Protein AF-A0A651I0W0-F1 (afdb_monomer_lite)

Foldseek 3Di:
DDAFEWEWEAEPVNLVVCVVDQKDKDWDQDDPVSPDTAIEIEGEDQDDDWDWDDDPRYIYTYDHNVVSVVVVPDQDFWDWDWDDPPPPHIYIYIYGYPDGPPDPPDDDDDDFIWTWTFGDDDDDDDDRPTDTDGDDPPPPDD

Radius of gyration: 16.43 Å; chains: 1; bounding box: 44×44×44 Å

Structure (mmCIF, N/CA/C/O backbone):
data_AF-A0A651I0W0-F1
#
_entry.id   AF-A0A651I0W0-F1
#
loop_
_atom_site.group_PDB
_atom_site.id
_atom_site.type_symbol
_atom_site.label_atom_id
_atom_site.label_alt_id
_atom_site.label_comp_id
_atom_site.label_asym_id
_atom_site.label_entity_id
_atom_site.label_seq_id
_atom_site.pdbx_PDB_ins_code
_atom_site.Cartn_x
_atom_site.Cartn_y
_atom_site.Cartn_z
_atom_site.occupancy
_atom_site.B_iso_or_equiv
_atom_site.auth_seq_id
_atom_site.auth_comp_id
_atom_site.auth_asym_id
_atom_site.auth_atom_id
_atom_site.pdbx_PDB_model_num
ATOM 1 N N . MET A 1 1 ? 24.440 1.265 -2.832 1.00 46.25 1 MET A N 1
ATOM 2 C CA . MET A 1 1 ? 23.528 0.975 -3.956 1.00 46.25 1 MET A CA 1
ATOM 3 C C . MET A 1 1 ? 22.277 1.790 -3.705 1.00 46.25 1 MET A C 1
ATOM 5 O O . MET A 1 1 ? 21.878 1.866 -2.552 1.00 46.25 1 MET A O 1
ATOM 9 N N . GLU A 1 2 ? 21.746 2.475 -4.712 1.00 50.91 2 GLU A N 1
ATOM 10 C CA . GLU A 1 2 ? 20.439 3.131 -4.586 1.00 50.91 2 GLU A CA 1
ATOM 11 C C . GLU A 1 2 ? 19.350 2.077 -4.803 1.00 50.91 2 GLU A C 1
ATOM 13 O O . GLU A 1 2 ? 19.509 1.202 -5.651 1.00 50.91 2 GLU A O 1
ATOM 18 N N . GLU A 1 3 ? 18.302 2.126 -3.987 1.00 66.44 3 GLU A N 1
ATOM 19 C CA . GLU A 1 3 ? 17.224 1.137 -3.927 1.00 66.44 3 GLU A CA 1
ATOM 20 C C . GLU A 1 3 ? 15.974 1.713 -4.605 1.00 66.44 3 GLU A C 1
ATOM 22 O O . GLU A 1 3 ? 15.561 2.829 -4.266 1.00 66.44 3 GLU A O 1
ATOM 27 N N . ASN A 1 4 ? 15.370 0.980 -5.553 1.00 80.38 4 ASN A N 1
ATOM 28 C CA . ASN A 1 4 ? 14.051 1.353 -6.062 1.00 80.38 4 ASN A CA 1
ATOM 29 C C . ASN A 1 4 ? 13.067 1.145 -4.912 1.00 80.38 4 ASN A C 1
ATOM 31 O O . ASN A 1 4 ? 12.879 0.029 -4.429 1.00 80.38 4 ASN A O 1
ATOM 35 N N . LEU A 1 5 ? 12.457 2.232 -4.463 1.00 85.38 5 LEU A N 1
ATOM 36 C CA . LEU A 1 5 ? 11.632 2.256 -3.269 1.00 85.38 5 LEU A CA 1
ATOM 37 C C . LEU A 1 5 ? 10.244 2.786 -3.622 1.00 85.38 5 LEU A C 1
ATOM 39 O O . LEU A 1 5 ? 10.100 3.674 -4.454 1.00 85.38 5 LEU A O 1
ATOM 43 N N . LEU A 1 6 ? 9.222 2.241 -2.981 1.00 85.56 6 LEU A N 1
ATOM 44 C CA . LEU A 1 6 ? 7.863 2.750 -2.972 1.00 85.56 6 LEU A CA 1
ATOM 45 C C . LEU A 1 6 ? 7.417 2.804 -1.518 1.00 85.56 6 LEU A C 1
ATOM 47 O O . LEU A 1 6 ? 7.253 1.768 -0.886 1.00 85.56 6 LEU A O 1
ATOM 51 N N . ILE A 1 7 ? 7.216 4.009 -0.992 1.00 88.31 7 ILE A N 1
ATOM 52 C CA . ILE A 1 7 ? 6.625 4.198 0.332 1.00 88.31 7 ILE A CA 1
ATOM 53 C C . ILE A 1 7 ? 5.181 4.647 0.142 1.00 88.31 7 ILE A C 1
ATOM 55 O O . ILE A 1 7 ? 4.900 5.573 -0.619 1.00 88.31 7 ILE A O 1
ATOM 59 N N . LEU A 1 8 ? 4.260 3.993 0.836 1.00 86.75 8 LEU A N 1
ATOM 60 C CA . LEU A 1 8 ? 2.880 4.416 0.964 1.00 86.75 8 LEU A CA 1
ATOM 61 C C . LEU A 1 8 ? 2.591 4.680 2.434 1.00 86.75 8 LEU A C 1
ATOM 63 O O . LEU A 1 8 ? 2.858 3.850 3.288 1.00 86.75 8 LEU A O 1
ATOM 67 N N . ARG A 1 9 ? 2.013 5.835 2.730 1.00 88.75 9 ARG A N 1
ATOM 68 C CA . ARG A 1 9 ? 1.596 6.203 4.080 1.00 88.75 9 ARG A CA 1
ATOM 69 C C . ARG A 1 9 ? 0.086 6.235 4.134 1.00 88.75 9 ARG A C 1
ATOM 71 O O . ARG A 1 9 ? -0.539 6.926 3.328 1.00 88.75 9 ARG A O 1
ATOM 78 N N . ILE A 1 10 ? -0.482 5.469 5.054 1.00 84.94 10 ILE A N 1
ATOM 79 C CA . ILE A 1 10 ? -1.926 5.331 5.203 1.00 84.94 10 ILE A CA 1
ATOM 80 C C . ILE A 1 10 ? -2.384 6.199 6.366 1.00 84.94 10 ILE A C 1
ATOM 82 O O . ILE A 1 10 ? -1.890 6.083 7.488 1.00 84.94 10 ILE A O 1
ATOM 86 N N . SER A 1 11 ? -3.335 7.080 6.072 1.00 85.88 11 SER A N 1
ATOM 87 C CA . SER A 1 11 ? -3.986 7.929 7.063 1.00 85.88 11 SER A CA 1
ATOM 88 C C . SER A 1 11 ? -5.002 7.132 7.882 1.00 85.88 11 SER A C 1
ATOM 90 O O . SER A 1 11 ? -5.534 6.132 7.404 1.00 85.88 11 SER A O 1
ATOM 92 N N . GLN A 1 12 ? -5.328 7.588 9.094 1.00 84.31 12 GLN A N 1
ATOM 93 C CA . GLN A 1 12 ? -6.370 6.937 9.894 1.00 84.31 12 GLN A CA 1
ATOM 94 C C . GLN A 1 12 ? -7.728 6.876 9.159 1.00 84.31 12 GLN A C 1
ATOM 96 O O . GLN A 1 12 ? -8.317 5.798 9.126 1.00 84.31 12 GLN A O 1
ATOM 101 N N . PRO A 1 13 ? -8.218 7.951 8.503 1.00 85.94 13 PRO A N 1
ATOM 102 C CA . PRO A 1 13 ? -9.465 7.878 7.741 1.00 85.94 13 PRO A CA 1
ATOM 103 C C . PRO A 1 13 ? -9.435 6.854 6.603 1.00 85.94 13 PRO A C 1
ATOM 105 O O . PRO A 1 13 ? -10.429 6.165 6.385 1.00 85.94 13 PRO A O 1
ATOM 108 N N . ASP A 1 14 ? -8.309 6.734 5.893 1.00 86.19 14 ASP A N 1
ATOM 109 C CA . ASP A 1 14 ? -8.163 5.740 4.824 1.00 86.19 14 ASP A CA 1
ATOM 110 C C . ASP A 1 14 ? -8.126 4.327 5.404 1.00 86.19 14 ASP A C 1
ATOM 112 O O . ASP A 1 14 ? -8.784 3.431 4.882 1.00 86.19 14 ASP A O 1
ATOM 116 N N . ALA A 1 15 ? -7.419 4.136 6.520 1.00 87.12 15 ALA A N 1
ATOM 117 C CA . ALA A 1 15 ? -7.395 2.870 7.237 1.00 87.12 15 ALA A CA 1
ATOM 118 C C . ALA A 1 15 ? -8.795 2.436 7.688 1.00 87.12 15 ALA A C 1
ATOM 120 O O . ALA A 1 15 ? -9.170 1.278 7.503 1.00 87.12 15 ALA A O 1
ATOM 121 N N . GLU A 1 16 ? -9.581 3.364 8.236 1.00 87.00 16 GLU A N 1
ATOM 122 C CA . GLU A 1 16 ? -10.980 3.151 8.609 1.00 87.00 16 GLU A CA 1
ATOM 123 C C . GLU A 1 16 ? -11.865 2.884 7.388 1.00 87.00 16 GLU A C 1
ATOM 125 O O . GLU A 1 16 ? -12.739 2.018 7.434 1.00 87.00 16 GLU A O 1
ATOM 130 N N . GLU A 1 17 ? -11.659 3.588 6.276 1.00 85.88 17 GLU A N 1
ATOM 131 C CA . GLU A 1 17 ? -12.374 3.319 5.028 1.00 85.88 17 GLU A CA 1
ATOM 132 C C . GLU A 1 17 ? -12.094 1.905 4.513 1.00 85.88 17 GLU A C 1
ATOM 134 O O . GLU A 1 17 ? -13.034 1.201 4.143 1.00 85.88 17 GLU A O 1
ATOM 139 N N . LEU A 1 18 ? -10.847 1.456 4.603 1.00 87.56 18 LEU A N 1
ATOM 140 C CA . LEU A 1 18 ? -10.397 0.111 4.244 1.00 87.56 18 LEU A CA 1
ATOM 141 C C . LEU A 1 18 ? -10.920 -0.999 5.173 1.00 87.56 18 LEU A C 1
ATOM 143 O O . LEU A 1 18 ? -10.847 -2.177 4.835 1.00 87.56 18 LEU A O 1
ATOM 147 N N . THR A 1 19 ? -11.482 -0.655 6.338 1.00 85.94 19 THR A N 1
ATOM 148 C CA . THR A 1 19 ? -12.256 -1.627 7.138 1.00 85.94 19 THR A CA 1
ATOM 149 C C . THR A 1 19 ? -13.657 -1.866 6.576 1.00 85.94 19 THR A C 1
ATOM 151 O O . THR A 1 19 ? -14.261 -2.904 6.840 1.00 85.94 19 THR A O 1
ATOM 154 N N . ARG A 1 20 ? -14.183 -0.905 5.806 1.00 87.56 20 ARG A N 1
ATOM 155 C CA . ARG A 1 20 ? -15.541 -0.926 5.238 1.00 87.56 20 ARG A CA 1
ATOM 156 C C . ARG A 1 20 ? -15.545 -1.286 3.753 1.00 87.56 20 ARG A C 1
ATOM 158 O O . ARG A 1 20 ? -16.523 -1.842 3.261 1.00 87.56 20 ARG A O 1
ATOM 165 N N . LYS A 1 21 ? -14.477 -0.935 3.040 1.00 90.19 21 LYS A N 1
ATOM 166 C CA . LYS A 1 21 ? -14.261 -1.171 1.610 1.00 90.19 21 LYS A CA 1
ATOM 167 C C . LYS A 1 21 ? -12.975 -1.957 1.415 1.00 90.19 21 LYS A C 1
ATOM 169 O O . LYS A 1 21 ? -12.062 -1.860 2.219 1.00 90.19 21 LYS A O 1
ATOM 174 N N . THR A 1 22 ? -12.867 -2.679 0.308 1.00 91.12 22 THR A N 1
ATOM 175 C CA . THR A 1 22 ? -11.637 -3.406 -0.031 1.00 91.12 22 THR A CA 1
ATOM 176 C C . THR A 1 22 ? -10.575 -2.518 -0.673 1.00 91.12 22 THR A C 1
ATOM 178 O O . THR A 1 22 ? -9.457 -2.974 -0.852 1.00 91.12 22 THR A O 1
ATOM 181 N N . PHE A 1 23 ? -10.878 -1.265 -1.023 1.00 91.62 23 PHE A N 1
ATOM 182 C CA . PHE A 1 23 ? -9.912 -0.368 -1.651 1.00 91.62 23 PHE A CA 1
ATOM 183 C C . PHE A 1 23 ? -10.179 1.104 -1.334 1.00 91.62 23 PHE A C 1
ATOM 185 O O . PHE A 1 23 ? -11.304 1.492 -1.001 1.00 91.62 23 PHE A O 1
ATOM 192 N N . VAL A 1 24 ? -9.141 1.922 -1.507 1.00 90.12 24 VAL A N 1
ATOM 193 C CA . VAL A 1 24 ? -9.216 3.386 -1.565 1.00 90.12 24 VAL A CA 1
ATOM 194 C C . VAL A 1 24 ? -8.561 3.882 -2.851 1.00 90.12 24 VAL A C 1
ATOM 196 O O . VAL A 1 24 ? -7.480 3.429 -3.228 1.00 90.12 24 VAL A O 1
ATOM 199 N N . GLU A 1 25 ? -9.216 4.825 -3.526 1.00 89.44 25 GLU A N 1
ATOM 200 C CA . GLU A 1 25 ? -8.684 5.501 -4.712 1.00 89.44 25 GLU A CA 1
ATOM 201 C C . GLU A 1 25 ? -8.285 6.932 -4.344 1.00 89.44 25 GLU A C 1
ATOM 203 O O . GLU A 1 25 ? -9.036 7.661 -3.687 1.00 89.44 25 GLU A O 1
ATOM 208 N N . LYS A 1 26 ? -7.101 7.353 -4.786 1.00 84.12 26 LYS A N 1
ATOM 209 C CA . LYS A 1 26 ? -6.608 8.721 -4.643 1.00 84.12 26 LYS A CA 1
ATOM 210 C C . LYS A 1 26 ? -6.218 9.262 -6.007 1.00 84.12 26 LYS A C 1
ATOM 212 O O . LYS A 1 26 ? -5.447 8.650 -6.736 1.00 84.12 26 LYS A O 1
ATOM 217 N N . SER A 1 27 ? -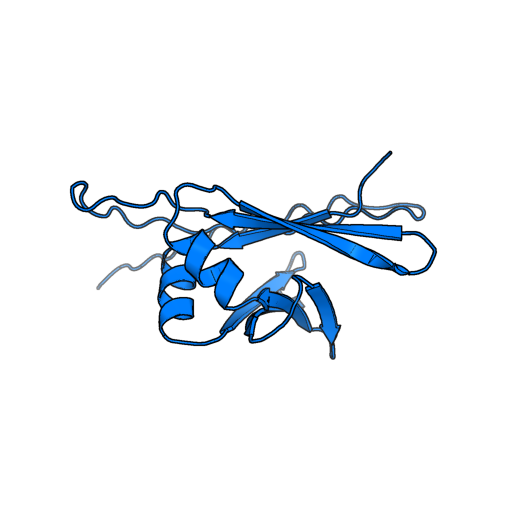6.723 10.449 -6.322 1.00 82.25 27 SER A N 1
ATOM 218 C CA . SER A 1 27 ? -6.208 11.253 -7.427 1.00 82.25 27 SER A CA 1
ATOM 219 C C . SER A 1 27 ? -5.143 12.196 -6.883 1.00 82.25 27 SER A C 1
ATOM 221 O O . SER A 1 27 ? -5.412 13.050 -6.037 1.00 82.25 27 SER A O 1
ATOM 223 N N . ILE A 1 28 ? -3.925 11.999 -7.352 1.00 75.19 28 ILE A N 1
ATOM 224 C CA . ILE A 1 28 ? -2.735 12.754 -7.012 1.00 75.19 28 ILE A CA 1
ATOM 225 C C . ILE A 1 28 ? -2.529 13.797 -8.102 1.00 75.19 28 ILE A C 1
ATOM 227 O O . ILE A 1 28 ? -2.345 13.457 -9.264 1.00 75.19 28 ILE A O 1
ATOM 231 N N . LYS A 1 29 ? -2.563 15.074 -7.730 1.00 77.38 29 LYS A N 1
ATOM 232 C CA . LYS A 1 29 ? -2.268 16.166 -8.658 1.00 77.38 29 LYS A CA 1
ATOM 233 C C . LYS A 1 29 ? -0.759 16.300 -8.823 1.00 77.38 29 LYS A C 1
ATOM 235 O O . LYS A 1 29 ? -0.046 16.408 -7.822 1.00 77.38 29 LYS A O 1
ATOM 240 N N . ILE A 1 30 ? -0.296 16.301 -10.065 1.00 70.88 30 ILE A N 1
ATOM 241 C CA . ILE A 1 30 ? 1.102 16.505 -10.447 1.00 70.88 30 ILE A CA 1
ATOM 242 C C . ILE A 1 30 ? 1.197 17.693 -11.423 1.00 70.88 30 ILE A C 1
ATOM 244 O O . ILE A 1 30 ? 0.186 18.157 -11.948 1.00 70.88 30 ILE A O 1
ATOM 248 N N . GLY A 1 31 ? 2.402 18.238 -11.601 1.00 68.75 31 GLY A N 1
ATOM 249 C CA . GLY A 1 31 ? 2.639 19.421 -12.437 1.00 68.75 31 GLY A CA 1
ATOM 250 C C . GLY A 1 31 ? 2.549 20.755 -11.683 1.00 68.75 31 GLY A C 1
ATOM 251 O O . GLY A 1 31 ? 1.907 20.871 -10.637 1.00 68.75 31 GLY A O 1
ATOM 252 N N . ALA A 1 32 ? 3.238 21.775 -12.205 1.00 71.81 32 ALA A N 1
ATOM 253 C CA . ALA A 1 32 ? 3.321 23.107 -11.589 1.00 71.81 32 ALA A CA 1
ATOM 254 C C . ALA A 1 32 ? 1.967 23.840 -11.548 1.00 71.81 32 ALA A C 1
ATOM 256 O O . ALA A 1 32 ? 1.736 24.685 -10.687 1.00 71.81 32 ALA A O 1
ATOM 257 N N . ASP A 1 33 ? 1.073 23.493 -12.465 1.00 78.56 33 ASP A N 1
ATOM 258 C CA . ASP A 1 33 ? -0.278 24.026 -12.627 1.00 78.56 33 ASP A CA 1
ATOM 259 C C . ASP A 1 33 ? -1.365 23.089 -12.067 1.00 78.56 33 ASP A C 1
ATOM 261 O O . ASP A 1 33 ? -2.550 23.414 -12.138 1.00 78.56 33 ASP A O 1
ATOM 265 N N . GLN A 1 34 ? -0.978 21.944 -11.486 1.00 67.56 34 GLN A N 1
ATOM 266 C CA . GLN A 1 34 ? -1.887 20.894 -11.010 1.00 67.56 34 GLN A CA 1
ATOM 267 C C . GLN A 1 34 ? -2.865 20.372 -12.083 1.00 67.56 34 GLN A C 1
ATOM 269 O O . GLN A 1 34 ? -3.952 19.896 -11.734 1.00 67.56 34 GLN A O 1
ATOM 274 N N . SER A 1 35 ? -2.523 20.497 -13.370 1.00 67.88 35 SER A N 1
ATOM 275 C CA . SER A 1 35 ? -3.395 20.070 -14.471 1.00 67.88 35 SER A CA 1
ATOM 276 C C . SER A 1 35 ? -3.330 18.565 -14.733 1.00 67.88 35 SER A C 1
ATOM 278 O O . SER A 1 35 ? -4.261 17.993 -15.304 1.00 67.88 35 SER A O 1
ATOM 280 N N . GLU A 1 36 ? -2.268 17.907 -14.270 1.00 65.50 36 GLU A N 1
ATOM 281 C CA . GLU A 1 36 ? -2.066 16.476 -14.431 1.00 65.50 36 GLU A CA 1
ATOM 282 C C . GLU A 1 36 ? -2.540 15.710 -13.192 1.00 65.50 36 GLU A C 1
ATOM 284 O O . GLU A 1 36 ? -2.324 16.109 -12.044 1.00 65.50 36 GLU A O 1
ATOM 289 N N . PHE A 1 37 ? -3.180 14.566 -13.429 1.00 75.62 37 PHE A N 1
ATOM 290 C CA . PHE A 1 37 ? -3.679 13.687 -12.380 1.00 75.62 37 PHE A CA 1
ATOM 291 C C . PHE A 1 37 ? -3.080 12.298 -12.548 1.00 75.62 37 PHE A C 1
ATOM 293 O O . PHE A 1 37 ? -3.205 11.669 -13.595 1.00 75.62 37 PHE A O 1
ATOM 300 N N . PHE A 1 38 ? -2.481 11.803 -11.478 1.00 80.19 38 PHE A N 1
ATOM 301 C CA . PHE A 1 38 ? -2.041 10.431 -11.323 1.00 80.19 38 PHE A CA 1
ATOM 302 C C . PHE A 1 38 ? -2.999 9.710 -10.383 1.00 80.19 38 PHE A C 1
ATOM 304 O O . PHE A 1 38 ? -3.317 10.218 -9.310 1.00 80.19 38 PHE A O 1
ATOM 311 N N . LYS A 1 39 ? -3.474 8.526 -10.754 1.00 87.69 39 LYS A N 1
ATOM 312 C CA . LYS A 1 39 ? -4.362 7.750 -9.887 1.00 87.69 39 LYS A CA 1
ATOM 313 C C . LYS A 1 39 ? -3.578 6.685 -9.135 1.00 87.69 39 LYS A C 1
ATOM 315 O O . LYS A 1 39 ? -2.792 5.955 -9.728 1.00 87.69 39 LYS A O 1
ATOM 320 N N . LEU A 1 40 ? -3.841 6.583 -7.839 1.00 89.62 40 LEU A N 1
ATOM 321 C CA . LEU A 1 40 ? -3.368 5.520 -6.965 1.00 89.62 40 LEU A CA 1
ATOM 322 C C . LEU A 1 40 ? -4.577 4.740 -6.451 1.00 89.62 40 LEU A C 1
ATOM 324 O O . LEU A 1 40 ? -5.503 5.335 -5.899 1.00 89.62 40 LEU A O 1
ATOM 328 N N . VAL A 1 41 ? -4.532 3.421 -6.573 1.00 92.75 41 VAL A N 1
ATOM 329 C CA . VAL A 1 41 ? -5.469 2.497 -5.939 1.00 92.75 41 VAL A CA 1
ATOM 330 C C . VAL A 1 41 ? -4.695 1.673 -4.923 1.00 92.75 41 VAL A C 1
ATOM 332 O O . VAL A 1 41 ? -3.765 0.949 -5.276 1.00 92.75 41 VAL A O 1
ATOM 335 N N . PHE A 1 42 ? -5.077 1.790 -3.655 1.00 92.94 42 PHE A N 1
ATOM 336 C CA . PHE A 1 42 ? -4.612 0.893 -2.605 1.00 92.94 42 PHE A CA 1
ATOM 337 C C . PHE A 1 42 ? -5.711 -0.117 -2.304 1.00 92.94 42 PHE A C 1
ATOM 339 O O . PHE A 1 42 ? -6.808 0.269 -1.898 1.00 92.94 42 PHE A O 1
ATOM 346 N N . GLU A 1 43 ? -5.423 -1.394 -2.522 1.00 95.44 43 GLU A N 1
ATOM 347 C CA . GLU A 1 43 ? -6.410 -2.467 -2.483 1.00 95.44 43 GLU A CA 1
ATOM 348 C C . GLU A 1 43 ? -5.982 -3.599 -1.547 1.00 95.44 43 GLU A C 1
ATOM 350 O O . GLU A 1 43 ? -4.842 -4.066 -1.544 1.00 95.44 43 GLU A O 1
ATOM 355 N N . ILE A 1 44 ? -6.942 -4.068 -0.763 1.00 95.69 44 ILE A N 1
ATOM 356 C CA . ILE A 1 44 ? -6.848 -5.228 0.106 1.00 95.69 44 ILE A CA 1
ATOM 357 C C . ILE A 1 44 ? -7.558 -6.378 -0.594 1.00 95.69 44 ILE A C 1
ATOM 359 O O . ILE A 1 44 ? -8.772 -6.340 -0.804 1.00 95.69 44 ILE A O 1
ATOM 363 N N . MET A 1 45 ? -6.814 -7.431 -0.921 1.00 95.62 45 MET A N 1
ATOM 364 C CA . MET A 1 45 ? -7.379 -8.591 -1.606 1.00 95.62 45 MET A CA 1
ATOM 365 C C . MET A 1 45 ? -6.821 -9.910 -1.073 1.00 95.62 45 MET A C 1
ATOM 367 O O . MET A 1 45 ? -5.813 -9.958 -0.365 1.00 95.62 45 MET A O 1
ATOM 371 N N . ARG A 1 46 ? -7.463 -11.020 -1.450 1.00 95.81 46 ARG A N 1
ATOM 372 C CA . ARG A 1 46 ? -6.933 -12.361 -1.191 1.00 95.81 46 ARG A CA 1
ATOM 373 C C . ARG A 1 46 ? -5.782 -12.651 -2.160 1.00 95.81 46 ARG A C 1
ATOM 375 O O . ARG A 1 46 ? -6.004 -13.085 -3.285 1.00 95.81 46 ARG A O 1
ATOM 382 N N . THR A 1 47 ? -4.563 -12.387 -1.711 1.00 95.56 47 THR A N 1
ATOM 383 C CA . THR A 1 47 ? -3.304 -12.618 -2.435 1.00 95.56 47 THR A CA 1
ATOM 384 C C . THR A 1 47 ? -2.247 -13.127 -1.455 1.00 95.56 47 THR A C 1
ATOM 386 O O . THR A 1 47 ? -2.424 -13.011 -0.245 1.00 95.56 47 THR A O 1
ATOM 389 N N . ASP A 1 48 ? -1.166 -13.708 -1.962 1.00 95.25 48 ASP A N 1
ATOM 390 C CA . ASP A 1 48 ? -0.063 -14.265 -1.168 1.00 95.25 48 ASP A CA 1
ATOM 391 C C . ASP A 1 48 ? 0.990 -13.218 -0.778 1.00 95.25 48 ASP A C 1
ATOM 393 O O . ASP A 1 48 ? 1.639 -13.340 0.257 1.00 95.25 48 ASP A O 1
ATOM 397 N N . LYS A 1 49 ? 1.148 -12.173 -1.595 1.00 96.31 49 LYS A N 1
ATOM 398 C CA . LYS A 1 49 ? 2.177 -11.143 -1.417 1.00 96.31 49 LYS A CA 1
ATOM 399 C C . LYS A 1 49 ? 1.673 -9.732 -1.676 1.00 96.31 49 LYS A C 1
ATOM 401 O O . LYS A 1 49 ? 0.733 -9.524 -2.448 1.00 96.31 49 LYS A O 1
ATOM 406 N N . ILE A 1 50 ? 2.356 -8.772 -1.055 1.00 97.31 50 ILE A N 1
ATOM 407 C CA . ILE A 1 50 ? 2.243 -7.353 -1.394 1.00 97.31 50 ILE A CA 1
ATOM 408 C C . ILE A 1 50 ? 2.846 -7.148 -2.783 1.00 97.31 50 ILE A C 1
ATOM 410 O O . ILE A 1 50 ? 3.896 -7.715 -3.095 1.00 97.31 50 ILE A O 1
ATOM 414 N N . LYS A 1 51 ? 2.179 -6.359 -3.624 1.00 95.69 51 LYS A N 1
ATOM 415 C CA . LYS A 1 51 ? 2.669 -6.037 -4.967 1.00 95.69 51 LYS A CA 1
ATOM 416 C C . LYS A 1 51 ? 2.234 -4.650 -5.412 1.00 95.69 51 LYS A C 1
ATOM 418 O O . LYS A 1 51 ? 1.185 -4.168 -4.995 1.00 95.69 51 LYS A O 1
ATOM 423 N N . ALA A 1 52 ? 3.010 -4.050 -6.301 1.00 93.75 52 ALA A N 1
ATOM 424 C CA . ALA A 1 52 ? 2.685 -2.806 -6.971 1.00 93.75 52 ALA A CA 1
ATOM 425 C C . ALA A 1 52 ? 2.857 -2.942 -8.487 1.00 93.75 52 ALA A C 1
ATOM 427 O O . ALA A 1 52 ? 3.797 -3.584 -8.959 1.00 93.75 52 ALA A O 1
ATOM 428 N N . PHE A 1 53 ? 1.945 -2.357 -9.258 1.00 91.56 53 PHE A N 1
ATOM 429 C CA . PHE A 1 53 ? 2.030 -2.334 -10.719 1.00 91.56 53 PHE A CA 1
ATOM 430 C C . PHE A 1 53 ? 1.236 -1.164 -11.297 1.00 91.56 53 PHE A C 1
ATOM 432 O O . PHE A 1 53 ? 0.314 -0.653 -10.666 1.00 91.56 53 PHE A O 1
ATOM 439 N N . MET A 1 54 ? 1.597 -0.751 -12.510 1.00 88.19 54 MET A N 1
ATOM 440 C CA . MET A 1 54 ? 0.829 0.218 -13.287 1.00 88.19 54 MET A CA 1
ATOM 441 C C . MET A 1 54 ? -0.111 -0.518 -14.235 1.00 88.19 54 MET A C 1
ATOM 443 O O . MET A 1 54 ? 0.337 -1.399 -14.968 1.00 88.19 54 MET A O 1
ATOM 447 N N . ASP A 1 55 ? -1.377 -0.118 -14.265 1.00 90.19 55 ASP A N 1
ATOM 448 C CA . ASP A 1 55 ? -2.336 -0.557 -15.278 1.00 90.19 55 ASP A CA 1
ATOM 449 C C . ASP A 1 55 ? -3.213 0.625 -15.712 1.00 90.19 55 ASP A C 1
ATOM 451 O O . ASP A 1 55 ? -3.676 1.398 -14.877 1.00 90.19 55 ASP A O 1
ATOM 455 N N . TYR A 1 56 ? -3.361 0.833 -17.023 1.00 88.69 56 TYR A N 1
ATOM 456 C CA . TYR A 1 56 ? -4.075 1.977 -17.623 1.00 88.69 56 TYR A CA 1
ATOM 457 C C . TYR A 1 56 ? -3.780 3.360 -16.993 1.00 88.69 56 TYR A C 1
ATOM 459 O O . TYR A 1 56 ? -4.669 4.198 -16.854 1.00 88.69 56 TYR A O 1
ATOM 467 N N . GLY A 1 57 ? -2.525 3.623 -16.610 1.00 82.94 57 GLY A N 1
ATOM 468 C CA . GLY A 1 57 ? -2.128 4.901 -15.995 1.00 82.94 57 GLY A CA 1
ATOM 469 C C . GLY A 1 57 ? -2.508 5.049 -14.515 1.00 82.94 57 GLY A C 1
ATOM 470 O O . GLY A 1 57 ? -2.397 6.140 -13.958 1.00 82.94 57 GLY A O 1
ATOM 471 N N . ILE A 1 58 ? -2.924 3.959 -13.870 1.00 88.69 58 ILE A N 1
ATOM 472 C CA . ILE A 1 58 ? -3.241 3.879 -12.446 1.00 88.69 58 ILE A CA 1
ATOM 473 C C . ILE A 1 58 ? -2.175 3.024 -11.760 1.00 88.69 58 ILE A C 1
ATOM 475 O O . ILE A 1 58 ? -1.880 1.914 -12.207 1.00 88.69 58 ILE A O 1
ATOM 479 N N . LEU A 1 59 ? -1.602 3.527 -10.667 1.00 90.69 59 LEU A N 1
ATOM 480 C CA . LEU A 1 59 ? -0.745 2.731 -9.795 1.00 90.69 59 LEU A CA 1
ATOM 481 C C . LEU A 1 59 ? -1.608 1.927 -8.839 1.00 90.69 59 LEU A C 1
ATOM 483 O O . LEU A 1 59 ? -2.313 2.495 -8.009 1.00 90.69 59 LEU A O 1
ATOM 487 N N . TYR A 1 60 ? -1.503 0.612 -8.921 1.00 94.75 60 TYR A N 1
ATOM 488 C CA . TYR A 1 60 ? -2.095 -0.306 -7.967 1.00 94.75 60 TYR A CA 1
ATOM 489 C C . TYR A 1 60 ? -1.053 -0.691 -6.930 1.00 94.75 60 TYR A C 1
ATOM 491 O O . TYR A 1 60 ? 0.066 -1.068 -7.279 1.00 94.75 60 TYR A O 1
ATOM 499 N N . VAL A 1 61 ? -1.436 -0.633 -5.659 1.00 95.25 61 VAL A N 1
ATOM 500 C CA . VAL A 1 61 ? -0.700 -1.217 -4.537 1.00 95.25 61 VAL A CA 1
ATOM 501 C C . VAL A 1 61 ? -1.641 -2.183 -3.843 1.00 95.25 61 VAL A C 1
ATOM 503 O O . VAL A 1 61 ? -2.670 -1.785 -3.305 1.00 95.25 61 VAL A O 1
ATOM 506 N N . ILE A 1 62 ? -1.293 -3.461 -3.883 1.00 97.44 62 ILE A N 1
ATOM 507 C CA . ILE A 1 62 ? -2.133 -4.551 -3.407 1.00 97.44 62 ILE A CA 1
ATOM 508 C C . ILE A 1 62 ? -1.502 -5.176 -2.171 1.00 97.44 62 ILE A C 1
ATOM 510 O O . ILE A 1 62 ? -0.318 -5.517 -2.189 1.00 97.44 62 ILE A O 1
ATOM 514 N N . VAL A 1 63 ? -2.310 -5.384 -1.131 1.00 96.81 63 VAL A N 1
ATOM 515 C CA . VAL A 1 63 ? -1.900 -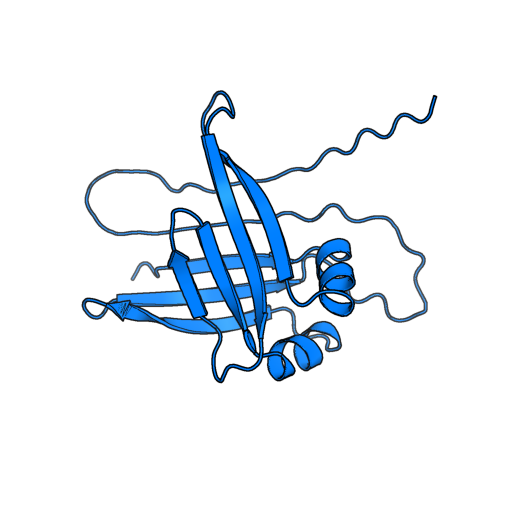6.001 0.136 1.00 96.81 63 VAL A CA 1
ATOM 516 C C . VAL A 1 63 ? -2.755 -7.236 0.437 1.00 96.81 63 VAL A C 1
ATOM 518 O O . VAL A 1 63 ? -3.977 -7.186 0.263 1.00 96.81 63 VAL A O 1
ATOM 521 N N . PRO A 1 64 ? -2.155 -8.346 0.916 1.00 97.81 64 PRO A N 1
ATOM 522 C CA . PRO A 1 64 ? -2.910 -9.482 1.431 1.00 97.81 64 PRO A CA 1
ATOM 523 C C . PRO A 1 64 ? -3.867 -9.070 2.555 1.00 97.81 64 PRO A C 1
ATOM 525 O O . PRO A 1 64 ? -3.455 -8.418 3.515 1.00 97.81 64 PRO A O 1
ATOM 528 N N . ALA A 1 65 ? -5.127 -9.502 2.477 1.00 95.75 65 ALA A N 1
ATOM 529 C CA . ALA A 1 65 ? -6.142 -9.207 3.493 1.00 95.75 65 ALA A CA 1
ATOM 530 C C . ALA A 1 65 ? -5.723 -9.596 4.917 1.00 95.75 65 ALA A C 1
ATOM 532 O O . ALA A 1 65 ? -5.893 -8.808 5.850 1.00 95.75 65 ALA A O 1
ATOM 533 N N . ASP A 1 66 ? -5.115 -10.771 5.069 1.00 95.06 66 ASP A N 1
ATOM 534 C CA . ASP A 1 66 ? -4.667 -11.266 6.370 1.00 95.06 66 ASP A CA 1
ATOM 535 C C . ASP A 1 66 ? -3.521 -10.410 6.929 1.00 95.06 66 ASP A C 1
ATOM 537 O O . ASP A 1 66 ? -3.551 -10.026 8.100 1.00 95.06 66 ASP A O 1
ATOM 541 N N . ALA A 1 67 ? -2.563 -10.030 6.073 1.00 95.69 67 ALA A N 1
ATOM 542 C CA . ALA A 1 67 ? -1.451 -9.158 6.446 1.00 95.69 67 ALA A CA 1
ATOM 543 C C . ALA A 1 67 ? -1.947 -7.763 6.849 1.00 95.69 67 ALA A C 1
ATOM 545 O O . ALA A 1 67 ? -1.549 -7.253 7.893 1.00 95.69 67 ALA A O 1
ATOM 546 N N . TYR A 1 68 ? -2.863 -7.172 6.073 1.00 94.50 68 TYR A N 1
ATOM 547 C CA . TYR A 1 68 ? -3.442 -5.867 6.395 1.00 94.50 68 TYR A CA 1
ATOM 548 C C . TYR A 1 68 ? -4.223 -5.896 7.714 1.00 94.50 68 TYR A C 1
ATOM 550 O O . TYR A 1 68 ? -4.041 -5.020 8.554 1.00 94.50 68 TYR A O 1
ATOM 558 N N . SER A 1 69 ? -5.078 -6.902 7.925 1.00 92.81 69 SER A N 1
ATOM 559 C CA . SER A 1 69 ? -5.889 -7.024 9.146 1.00 92.81 69 SER A CA 1
ATOM 560 C C . SER A 1 69 ? -5.031 -7.219 10.399 1.00 92.81 69 SER A C 1
ATOM 562 O O . SER A 1 69 ? -5.337 -6.637 11.443 1.00 92.81 69 SER A O 1
ATOM 564 N N . ALA A 1 70 ? -3.962 -8.017 10.310 1.00 92.69 70 ALA A N 1
ATOM 565 C CA . ALA A 1 70 ? -3.014 -8.188 11.408 1.00 92.69 70 ALA A CA 1
ATOM 566 C C . ALA A 1 70 ? -2.256 -6.883 11.688 1.00 92.69 70 ALA A C 1
ATOM 568 O O . ALA A 1 70 ? -2.216 -6.419 12.830 1.00 92.69 70 ALA A O 1
ATOM 569 N N . TRP A 1 71 ? -1.732 -6.261 10.632 1.00 93.75 71 TRP A N 1
ATOM 570 C CA . TRP A 1 71 ? -0.967 -5.027 10.720 1.00 93.75 71 TRP A CA 1
ATOM 571 C C . TRP A 1 71 ? -1.795 -3.868 11.260 1.00 93.75 71 TRP A C 1
ATOM 573 O O . TRP A 1 71 ? -1.360 -3.174 12.166 1.00 93.75 71 TRP A O 1
ATOM 583 N N . ILE A 1 72 ? -3.024 -3.650 10.794 1.00 90.38 72 ILE A N 1
ATOM 584 C CA . ILE A 1 72 ? -3.788 -2.469 11.213 1.00 90.38 72 ILE A CA 1
ATOM 585 C C . ILE A 1 72 ? -4.147 -2.476 12.706 1.00 90.38 72 ILE A C 1
ATOM 587 O O . ILE A 1 72 ? -4.433 -1.423 13.264 1.00 90.38 72 ILE A O 1
ATOM 591 N N . LYS A 1 73 ? -4.101 -3.644 13.361 1.00 88.62 73 LYS A N 1
ATOM 592 C CA . LYS A 1 73 ? -4.444 -3.834 14.779 1.00 88.62 73 LYS A CA 1
ATOM 593 C C . LYS A 1 73 ? -3.231 -3.908 15.710 1.00 88.62 73 LYS A C 1
ATOM 595 O O . LYS A 1 73 ? -3.416 -3.872 16.923 1.00 88.62 73 LYS A O 1
ATOM 600 N N . ASN A 1 74 ? -2.020 -4.059 15.176 1.00 88.81 74 ASN A N 1
ATOM 601 C CA . ASN A 1 74 ? -0.803 -4.255 15.965 1.00 88.81 74 ASN A CA 1
ATOM 602 C C . ASN A 1 74 ? 0.044 -2.971 16.048 1.00 88.81 74 ASN A C 1
ATOM 604 O O . ASN A 1 74 ? -0.146 -2.034 15.279 1.00 88.81 74 ASN A O 1
ATOM 608 N N . GLU A 1 75 ? 1.026 -2.918 16.946 1.00 87.38 75 GLU A N 1
ATOM 609 C CA . GLU A 1 75 ? 1.942 -1.766 17.060 1.00 87.38 75 GLU A CA 1
ATOM 610 C C . GLU A 1 75 ? 3.005 -1.706 15.948 1.00 87.38 75 GLU A C 1
ATOM 612 O O . GLU A 1 75 ? 3.864 -0.825 15.947 1.00 87.38 75 GLU A O 1
ATOM 617 N N . GLU A 1 76 ? 2.962 -2.622 14.980 1.00 89.56 76 GLU A N 1
ATOM 618 C CA . GLU A 1 76 ? 3.952 -2.701 13.915 1.00 89.56 76 GLU A CA 1
ATOM 619 C C . GLU A 1 76 ? 3.825 -1.475 12.992 1.00 89.56 76 GLU A C 1
ATOM 621 O O . GLU A 1 76 ? 2.736 -1.182 12.480 1.00 89.56 76 GLU A O 1
ATOM 626 N N . PRO A 1 77 ? 4.903 -0.701 12.793 1.00 88.50 77 PRO A N 1
ATOM 627 C CA . PRO A 1 77 ? 4.806 0.609 12.151 1.00 88.50 77 PRO A CA 1
ATOM 628 C C . PRO A 1 77 ? 4.568 0.523 10.641 1.00 88.50 77 PRO A C 1
ATOM 630 O O . PRO A 1 77 ? 3.974 1.437 10.063 1.00 88.50 77 PRO A O 1
ATOM 633 N N . TYR A 1 78 ? 4.999 -0.569 10.002 1.00 93.62 78 TYR A N 1
ATOM 634 C CA . TYR A 1 78 ? 4.906 -0.741 8.558 1.00 93.62 78 TYR A CA 1
ATOM 635 C C . TYR A 1 78 ? 4.783 -2.207 8.131 1.00 93.62 78 TYR A C 1
ATOM 637 O O . TYR A 1 78 ? 5.191 -3.111 8.854 1.00 93.62 78 TYR A O 1
ATOM 645 N N . LEU A 1 79 ? 4.248 -2.412 6.929 1.00 95.12 79 LEU A N 1
ATOM 646 C CA . LEU A 1 79 ? 4.413 -3.628 6.137 1.00 95.12 79 LEU A CA 1
ATOM 647 C C . LEU A 1 79 ? 5.537 -3.415 5.125 1.00 95.12 79 LEU A C 1
ATOM 649 O O . LEU A 1 79 ? 5.661 -2.330 4.558 1.00 95.12 79 LEU A O 1
ATOM 653 N N . GLU A 1 80 ? 6.321 -4.455 4.865 1.00 95.88 80 GLU A N 1
ATOM 654 C CA . GLU A 1 80 ? 7.422 -4.419 3.902 1.00 95.88 80 GLU A CA 1
ATOM 655 C C . GLU A 1 80 ? 7.348 -5.607 2.941 1.00 95.88 80 GLU A C 1
ATOM 657 O O . GLU A 1 80 ? 7.011 -6.725 3.336 1.00 95.88 80 GLU A O 1
ATOM 662 N N . ALA A 1 81 ? 7.679 -5.369 1.673 1.00 96.12 81 ALA A N 1
ATOM 663 C CA . ALA A 1 81 ? 7.884 -6.420 0.689 1.00 96.12 81 ALA A CA 1
ATOM 664 C C . ALA A 1 81 ? 8.938 -6.031 -0.345 1.00 96.12 81 ALA A C 1
ATOM 666 O O . ALA A 1 81 ? 9.108 -4.859 -0.674 1.00 96.12 81 ALA A O 1
ATOM 667 N N . ILE A 1 82 ? 9.597 -7.044 -0.903 1.00 94.44 82 ILE A N 1
ATOM 668 C CA . ILE A 1 82 ? 10.476 -6.909 -2.061 1.00 94.44 82 ILE A CA 1
ATOM 669 C C . ILE A 1 82 ? 9.785 -7.580 -3.246 1.00 94.44 82 ILE A C 1
ATOM 671 O O . ILE A 1 82 ? 9.405 -8.751 -3.185 1.00 94.44 82 ILE A O 1
ATOM 675 N N . GLN A 1 83 ? 9.605 -6.829 -4.326 1.00 92.62 83 GLN A N 1
ATOM 676 C CA . GLN A 1 83 ? 9.034 -7.305 -5.578 1.00 92.62 83 GLN A CA 1
ATOM 677 C C . GLN A 1 83 ? 10.090 -7.232 -6.684 1.00 92.62 83 GLN A C 1
ATOM 679 O O . GLN A 1 83 ? 10.764 -6.222 -6.829 1.00 92.62 83 GLN A O 1
ATOM 684 N N . SER A 1 84 ? 10.188 -8.258 -7.533 1.00 90.06 84 SER A N 1
ATOM 685 C CA . SER A 1 84 ? 10.993 -8.151 -8.756 1.00 90.06 84 SER A CA 1
ATOM 686 C C . SER A 1 84 ? 10.361 -7.157 -9.739 1.00 90.06 84 SER A C 1
ATOM 688 O O . SER A 1 84 ? 9.175 -7.269 -10.058 1.00 90.06 84 SER A O 1
ATOM 690 N N . ALA A 1 85 ? 11.158 -6.211 -10.234 1.00 81.38 85 ALA A N 1
ATOM 691 C CA . ALA A 1 85 ? 10.756 -5.203 -11.217 1.00 81.38 85 ALA A CA 1
ATOM 692 C C . ALA A 1 85 ? 11.199 -5.552 -12.657 1.00 81.38 85 ALA A C 1
ATOM 694 O O . ALA A 1 85 ? 11.016 -4.756 -13.575 1.00 81.38 85 ALA A O 1
ATOM 695 N N . GLY A 1 86 ? 11.739 -6.760 -12.874 1.00 78.06 86 GLY A N 1
ATOM 696 C CA . GLY A 1 86 ? 12.356 -7.170 -14.142 1.00 78.06 86 GLY A CA 1
ATOM 697 C C . GLY A 1 86 ? 13.832 -6.762 -14.236 1.00 78.06 86 GLY A C 1
ATOM 698 O O . GLY A 1 86 ? 14.324 -6.021 -13.400 1.00 78.06 86 GLY A O 1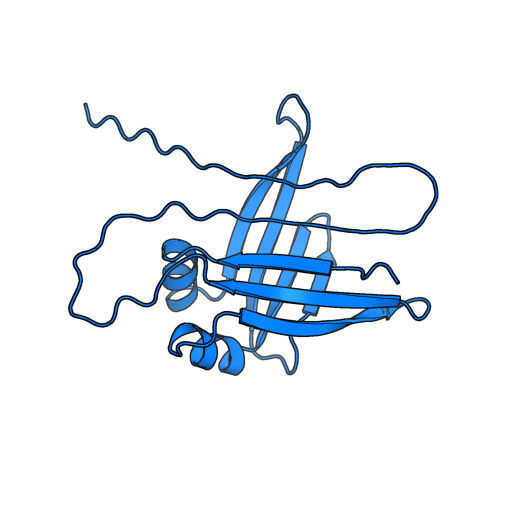
ATOM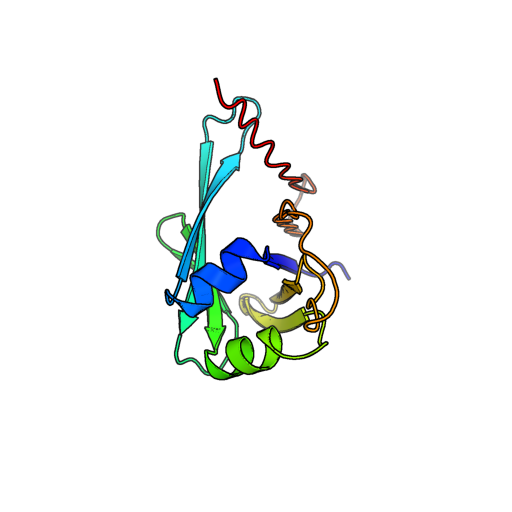 699 N N . ASN A 1 87 ? 14.568 -7.286 -15.225 1.00 77.38 87 ASN A N 1
ATOM 700 C CA . ASN A 1 87 ? 15.990 -6.965 -15.475 1.00 77.38 87 ASN A CA 1
ATOM 701 C C . ASN A 1 87 ? 16.923 -7.050 -14.246 1.00 77.38 87 ASN A C 1
ATOM 703 O O . ASN A 1 87 ? 17.881 -6.289 -14.140 1.00 77.38 87 ASN A O 1
ATOM 707 N N . SER A 1 88 ? 16.656 -7.986 -13.327 1.00 77.44 88 SER A N 1
ATOM 708 C CA . SER A 1 88 ? 17.377 -8.127 -12.047 1.00 77.44 88 SER A CA 1
ATOM 709 C C . SER A 1 88 ? 17.236 -6.929 -11.098 1.00 77.44 88 SER A C 1
ATOM 711 O O . SER A 1 88 ? 18.008 -6.805 -10.150 1.00 77.44 88 SER A O 1
ATOM 713 N N . GLU A 1 89 ? 16.258 -6.058 -11.334 1.00 81.81 89 GLU A N 1
ATOM 714 C CA . GLU A 1 89 ? 15.896 -4.977 -10.432 1.00 81.81 89 GLU A CA 1
ATOM 715 C C . GLU A 1 89 ? 14.862 -5.450 -9.409 1.00 81.81 89 GLU A C 1
ATOM 717 O O . GLU A 1 89 ? 13.974 -6.269 -9.686 1.00 81.81 89 GLU A O 1
ATOM 722 N N . GLU A 1 90 ? 14.969 -4.889 -8.213 1.00 86.31 90 GLU A N 1
ATOM 723 C CA . GLU A 1 90 ? 14.048 -5.105 -7.109 1.00 86.31 90 GLU A CA 1
ATOM 724 C C . GLU A 1 90 ? 13.394 -3.779 -6.748 1.00 86.31 90 GLU A C 1
ATOM 726 O O . GLU A 1 90 ? 14.052 -2.742 -6.740 1.00 86.31 90 GLU A O 1
ATOM 731 N N . LEU A 1 91 ? 12.097 -3.821 -6.461 1.00 86.12 91 LEU A N 1
ATOM 732 C CA . LEU A 1 91 ? 11.322 -2.737 -5.885 1.00 86.12 91 LEU A CA 1
ATOM 733 C C . LEU A 1 91 ? 11.026 -3.090 -4.431 1.00 86.12 91 LEU A C 1
ATOM 735 O O . LEU A 1 91 ? 10.277 -4.034 -4.155 1.00 86.12 91 LEU A O 1
ATOM 739 N N . LYS A 1 92 ? 11.566 -2.302 -3.509 1.00 89.81 92 LYS A N 1
ATOM 740 C CA . LYS A 1 92 ? 11.161 -2.331 -2.110 1.00 89.81 92 LYS A CA 1
ATOM 741 C C . LYS A 1 92 ? 9.863 -1.548 -1.942 1.00 89.81 92 LYS A C 1
ATOM 743 O O . LYS A 1 92 ? 9.766 -0.399 -2.360 1.00 89.81 92 LYS A O 1
ATOM 748 N N . ILE A 1 93 ? 8.869 -2.160 -1.317 1.00 91.56 93 ILE A N 1
ATOM 749 C CA . ILE A 1 93 ? 7.565 -1.568 -1.023 1.00 91.56 93 ILE A CA 1
ATOM 750 C C . ILE A 1 93 ? 7.427 -1.484 0.495 1.00 91.56 93 ILE A C 1
ATOM 752 O O . ILE A 1 93 ? 7.528 -2.501 1.176 1.00 91.56 93 ILE A O 1
ATOM 756 N N . ILE A 1 94 ? 7.179 -0.286 1.016 1.00 92.00 94 ILE A N 1
ATOM 757 C CA . ILE A 1 94 ? 6.917 -0.022 2.433 1.00 92.00 94 ILE A CA 1
ATOM 758 C C . ILE A 1 94 ? 5.536 0.617 2.548 1.00 92.00 94 ILE A C 1
ATOM 760 O O . ILE A 1 94 ? 5.242 1.588 1.853 1.00 92.00 94 ILE A O 1
ATOM 764 N N . ILE A 1 95 ? 4.691 0.102 3.434 1.00 92.25 95 ILE A N 1
ATOM 765 C CA . ILE A 1 95 ? 3.378 0.678 3.733 1.00 92.25 95 ILE A CA 1
ATOM 766 C C . ILE A 1 95 ? 3.355 1.032 5.216 1.00 92.25 95 ILE A C 1
ATOM 768 O O . ILE A 1 95 ? 3.392 0.139 6.050 1.00 92.25 95 ILE A O 1
ATOM 772 N N . GLU A 1 96 ? 3.313 2.317 5.547 1.00 91.75 96 GLU A N 1
ATOM 773 C CA . GLU A 1 96 ? 3.443 2.845 6.908 1.00 91.75 96 GLU A CA 1
ATOM 774 C C . GLU A 1 96 ? 2.102 3.382 7.428 1.00 91.75 96 GLU A C 1
ATOM 776 O O . GLU A 1 96 ?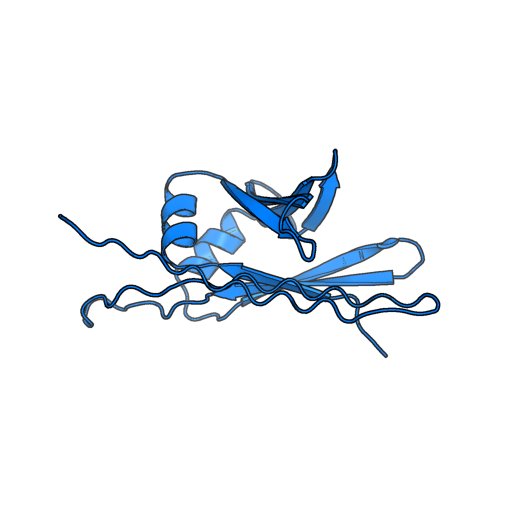 1.295 3.930 6.667 1.00 91.75 96 GLU A O 1
ATOM 781 N N . LYS A 1 97 ? 1.883 3.292 8.744 1.00 88.50 97 LYS A N 1
ATOM 782 C CA . LYS A 1 97 ? 0.805 4.034 9.412 1.00 88.50 97 LYS A CA 1
ATOM 783 C C . LYS A 1 97 ? 1.263 5.473 9.611 1.00 88.50 97 LYS A C 1
ATOM 785 O O . LYS A 1 97 ? 2.276 5.715 10.259 1.00 88.50 97 LYS A O 1
ATOM 790 N N . ASP A 1 98 ? 0.487 6.432 9.126 1.00 86.00 98 ASP A N 1
ATOM 791 C CA . ASP A 1 98 ? 0.691 7.854 9.437 1.00 86.00 98 ASP A CA 1
ATOM 792 C C . ASP A 1 98 ? -0.160 8.282 10.644 1.00 86.00 98 ASP A C 1
ATOM 794 O O . ASP A 1 98 ? -0.591 9.419 10.764 1.00 86.00 98 ASP A O 1
ATOM 798 N N . PHE A 1 99 ? -0.491 7.346 11.528 1.00 79.19 99 PHE A N 1
ATOM 799 C CA . PHE A 1 99 ? -1.279 7.601 12.723 1.00 79.19 99 PHE A CA 1
ATOM 800 C C . PHE A 1 99 ? -0.818 6.679 13.840 1.00 79.19 99 PHE A C 1
ATOM 802 O O . PHE A 1 99 ? -0.354 5.561 13.610 1.00 79.19 99 PHE A O 1
ATOM 809 N N . LYS A 1 100 ? -0.954 7.158 15.073 1.00 72.69 100 LYS A N 1
ATOM 810 C CA . LYS A 1 100 ? -0.788 6.300 16.240 1.00 72.69 100 LYS A CA 1
ATOM 811 C C . LYS A 1 100 ? -2.053 5.477 16.406 1.00 72.69 100 LYS A C 1
ATOM 813 O O . LYS A 1 100 ? -3.151 6.010 16.258 1.00 72.69 100 LYS A O 1
ATOM 818 N N . LEU A 1 101 ? -1.901 4.205 16.757 1.00 61.38 101 LEU A N 1
ATOM 819 C CA . LEU A 1 101 ? -3.025 3.457 17.297 1.00 61.38 101 LEU A CA 1
ATOM 820 C C . LEU A 1 101 ? -3.435 4.123 18.604 1.00 61.38 101 LEU A C 1
ATOM 822 O O . LEU A 1 101 ? -2.680 4.128 19.574 1.00 61.38 101 LEU A O 1
ATOM 826 N N . ILE A 1 102 ? -4.613 4.739 18.592 1.00 55.91 102 ILE A N 1
ATOM 827 C CA . ILE A 1 102 ? -5.247 5.225 19.806 1.00 55.91 102 ILE A CA 1
ATOM 828 C C . ILE A 1 102 ? -5.752 3.969 20.516 1.00 55.91 102 ILE A C 1
ATOM 830 O O . ILE A 1 102 ? -6.787 3.413 20.156 1.00 55.91 102 ILE A O 1
ATOM 834 N N . THR A 1 103 ? -4.987 3.476 21.487 1.00 50.84 103 THR A N 1
ATOM 835 C CA . THR A 1 103 ? -5.552 2.617 22.531 1.00 50.84 103 THR A CA 1
ATOM 836 C C . THR A 1 103 ? -6.626 3.440 23.249 1.00 50.84 103 THR A C 1
ATOM 838 O O . THR A 1 103 ? -6.462 4.651 23.369 1.00 50.84 103 THR A O 1
ATOM 841 N N . GLU A 1 104 ? -7.743 2.826 23.652 1.00 46.94 104 GLU A N 1
ATOM 842 C CA . GLU A 1 104 ? -9.046 3.445 24.006 1.00 46.94 104 GLU A CA 1
ATOM 843 C C . GLU A 1 104 ? -9.072 4.586 25.067 1.00 46.94 104 GLU A C 1
ATOM 845 O O . GLU A 1 104 ? -10.145 4.970 25.516 1.00 46.94 104 GLU A O 1
ATOM 850 N N . ASN A 1 105 ? -7.949 5.195 25.458 1.00 42.31 105 ASN A N 1
ATOM 851 C CA . ASN A 1 105 ? -7.859 6.208 26.512 1.00 42.31 105 ASN A CA 1
ATOM 852 C C . ASN A 1 105 ? -7.464 7.633 26.086 1.00 42.31 105 ASN A C 1
ATOM 854 O O . ASN A 1 105 ? -7.451 8.502 26.957 1.00 42.31 105 ASN A O 1
ATOM 858 N N . GLU A 1 106 ? -7.182 7.942 24.815 1.00 44.47 106 GLU A N 1
ATOM 859 C CA . GLU A 1 106 ? -6.828 9.325 24.438 1.00 44.47 106 GLU A CA 1
ATOM 860 C C . GLU A 1 106 ? -7.712 9.913 23.333 1.00 44.47 106 GLU A C 1
ATOM 862 O O . GLU A 1 106 ? -7.761 9.446 22.199 1.00 44.47 106 GLU A O 1
ATOM 867 N N . GLY A 1 107 ? -8.429 10.981 23.700 1.00 40.78 107 GLY A N 1
ATOM 868 C CA . GLY A 1 107 ? -9.370 11.704 22.854 1.00 40.78 107 GLY A CA 1
ATOM 869 C C . GLY A 1 107 ? -8.771 12.153 21.520 1.00 40.78 107 GLY A C 1
ATOM 870 O O . GLY A 1 107 ? -7.730 12.806 21.445 1.00 40.78 107 GLY A O 1
ATOM 871 N N . SER A 1 108 ? -9.499 11.824 20.460 1.00 38.53 108 SER A N 1
ATOM 872 C CA . SER A 1 108 ? -9.203 12.084 19.056 1.00 38.53 108 SER A CA 1
ATOM 873 C C . SER A 1 108 ? -8.955 13.567 18.748 1.00 38.53 108 SER A C 1
ATOM 875 O O . SER A 1 108 ? -9.879 14.382 18.773 1.00 38.53 108 SER A O 1
ATOM 877 N N . LYS A 1 109 ? -7.720 13.907 18.361 1.00 38.44 109 LYS A N 1
ATOM 878 C CA . LYS A 1 109 ? -7.418 15.098 17.552 1.00 38.44 109 LYS A CA 1
ATOM 879 C C . LYS A 1 109 ? -7.182 14.650 16.114 1.00 38.44 109 LYS A C 1
ATOM 881 O O . LYS A 1 109 ? -6.315 13.821 15.861 1.00 38.44 109 LYS A O 1
ATOM 886 N N . GLY A 1 110 ? -7.984 15.188 15.194 1.00 36.59 110 GLY A N 1
ATOM 887 C CA . GLY A 1 110 ? -7.950 14.847 13.773 1.00 36.59 110 GLY A CA 1
ATOM 888 C C . GLY A 1 110 ? -6.552 15.009 13.181 1.00 36.59 110 GLY A C 1
ATOM 889 O O . GLY A 1 110 ? -5.944 16.074 13.288 1.00 36.59 110 GLY A O 1
ATOM 890 N N . PHE A 1 111 ? -6.055 13.940 12.565 1.00 36.00 111 PHE A N 1
ATOM 891 C CA . PHE A 1 111 ? -4.750 13.912 11.925 1.00 36.00 111 PHE A CA 1
ATOM 892 C C . PHE A 1 111 ? -4.901 13.952 10.400 1.00 36.00 111 PHE A C 1
ATOM 894 O O . PHE A 1 111 ? -5.724 13.247 9.814 1.00 36.00 111 PHE A O 1
ATOM 901 N N . LEU A 1 112 ? -4.112 14.814 9.762 1.00 34.53 112 LEU A N 1
ATOM 902 C CA . LEU A 1 112 ? -4.062 15.003 8.316 1.00 34.53 112 LEU A CA 1
ATOM 903 C C . LEU A 1 112 ? -3.019 14.045 7.736 1.00 34.53 112 LEU A C 1
ATOM 905 O O . LEU A 1 112 ? -1.826 14.245 7.944 1.00 34.53 112 LEU A O 1
ATOM 909 N N . GLY A 1 113 ? -3.469 13.021 7.014 1.00 35.75 113 GLY A N 1
ATOM 910 C CA . GLY A 1 113 ? -2.570 12.060 6.380 1.00 35.75 113 GLY A CA 1
ATOM 911 C C . GLY A 1 113 ? -1.745 12.661 5.244 1.00 35.75 113 GLY A C 1
ATOM 912 O O . GLY A 1 113 ? -2.255 13.448 4.439 1.00 35.75 113 GLY A O 1
ATOM 913 N N . LYS A 1 114 ? -0.478 12.255 5.158 1.00 39.22 114 LYS A N 1
ATOM 914 C CA . LYS A 1 114 ? 0.440 12.569 4.058 1.00 39.22 114 LYS A CA 1
ATOM 915 C C . LYS A 1 114 ? 0.736 11.297 3.277 1.00 39.22 114 LYS A C 1
ATOM 917 O O . LYS A 1 114 ? 1.282 10.361 3.839 1.00 39.22 114 LYS A O 1
ATOM 922 N N . VAL A 1 115 ? 0.475 11.277 1.973 1.00 38.03 115 VAL A N 1
ATOM 923 C CA . VAL A 1 115 ? 1.037 10.244 1.086 1.00 38.03 115 VAL A CA 1
ATOM 924 C C . VAL A 1 115 ? 2.427 10.716 0.649 1.00 38.03 115 VAL A C 1
ATOM 926 O O . VAL A 1 115 ? 2.584 11.865 0.250 1.00 38.03 115 VAL A O 1
ATOM 929 N N . ALA A 1 116 ? 3.454 9.877 0.753 1.00 42.34 116 ALA A N 1
ATOM 930 C CA . ALA A 1 116 ? 4.811 10.226 0.331 1.00 42.34 116 ALA A CA 1
ATOM 931 C C . ALA A 1 116 ? 5.313 9.184 -0.668 1.00 42.34 116 ALA A C 1
ATOM 933 O O . ALA A 1 116 ? 5.882 8.177 -0.271 1.00 42.34 116 ALA A O 1
ATOM 934 N N . LEU A 1 117 ? 5.104 9.428 -1.963 1.00 39.81 117 LEU A N 1
ATOM 935 C CA . LEU A 1 117 ? 5.664 8.584 -3.014 1.00 39.81 117 LEU A CA 1
ATOM 936 C C . LEU A 1 117 ? 7.100 9.048 -3.288 1.00 39.81 117 LEU A C 1
ATOM 938 O O . LEU A 1 117 ? 7.304 10.185 -3.714 1.00 39.81 117 LEU A O 1
ATOM 942 N N . LYS A 1 118 ? 8.091 8.191 -3.034 1.00 42.91 118 LYS A N 1
ATOM 943 C CA . LYS A 1 118 ? 9.493 8.433 -3.398 1.00 42.91 118 LYS A CA 1
ATOM 944 C C . LYS A 1 118 ? 9.924 7.353 -4.374 1.00 42.91 118 LYS A C 1
ATOM 946 O O . LYS A 1 118 ? 10.244 6.271 -3.918 1.00 42.91 118 LYS A O 1
ATOM 951 N N . MET A 1 119 ? 9.960 7.655 -5.669 1.00 39.81 119 MET A N 1
ATOM 952 C CA . MET A 1 119 ? 10.551 6.765 -6.672 1.00 39.81 119 MET A CA 1
ATOM 953 C C . MET A 1 119 ? 11.996 7.193 -6.933 1.00 39.81 119 MET A C 1
ATOM 955 O O . MET A 1 119 ? 12.254 8.352 -7.254 1.00 39.81 119 MET A O 1
ATOM 959 N N . VAL A 1 120 ? 12.936 6.266 -6.776 1.00 44.31 120 VAL A N 1
ATOM 960 C CA . VAL A 1 120 ? 14.348 6.443 -7.141 1.00 44.31 120 VAL A CA 1
ATOM 961 C C . VAL A 1 120 ? 14.586 5.529 -8.333 1.00 44.31 120 VAL A C 1
ATOM 963 O O . VAL A 1 120 ? 14.263 4.353 -8.238 1.00 44.31 120 VAL A O 1
ATOM 966 N N . THR A 1 121 ? 15.075 6.059 -9.457 1.00 37.78 121 THR A N 1
ATOM 967 C CA . THR A 1 121 ? 15.399 5.256 -10.649 1.00 37.78 121 THR A CA 1
ATOM 968 C C . THR A 1 121 ? 16.758 5.673 -11.196 1.00 37.78 121 THR A C 1
ATOM 970 O O . THR A 1 121 ? 17.156 6.833 -11.059 1.00 37.78 121 THR A O 1
ATOM 973 N N . LYS A 1 122 ? 17.483 4.740 -11.821 1.00 43.91 122 LYS A N 1
ATOM 974 C CA . LYS A 1 122 ? 18.814 4.999 -12.372 1.00 43.91 122 LYS A CA 1
ATOM 975 C C . LYS A 1 122 ? 18.811 4.886 -13.894 1.00 43.91 122 LYS A C 1
ATOM 977 O O . LYS A 1 122 ? 19.214 3.861 -14.427 1.00 43.91 122 LYS A O 1
ATOM 982 N N . GLN A 1 123 ? 18.457 5.957 -14.601 1.00 34.19 123 GLN A N 1
ATOM 983 C CA . GLN A 1 123 ? 18.972 6.181 -15.956 1.00 34.19 123 GLN A CA 1
ATOM 984 C C . GLN A 1 123 ? 18.982 7.676 -16.308 1.00 34.19 123 GLN A C 1
ATOM 986 O O . GLN A 1 123 ? 17.946 8.284 -16.523 1.00 34.19 123 GLN A O 1
ATOM 991 N N . ASN A 1 124 ? 20.202 8.225 -16.337 1.00 32.75 124 ASN A N 1
ATOM 992 C CA . ASN A 1 124 ? 20.649 9.471 -16.966 1.00 32.75 124 ASN A CA 1
ATOM 993 C C . ASN A 1 124 ? 19.710 10.687 -16.892 1.00 32.75 124 ASN A C 1
ATOM 995 O O . ASN A 1 124 ? 18.850 10.887 -17.742 1.00 32.75 124 ASN A O 1
ATOM 999 N N . ASN A 1 125 ? 20.065 11.578 -15.960 1.00 38.22 125 ASN A N 1
ATOM 1000 C CA . ASN A 1 125 ? 19.443 12.862 -15.645 1.00 38.22 125 ASN A CA 1
ATOM 1001 C C . ASN A 1 125 ? 18.038 12.748 -15.032 1.00 38.22 125 ASN A C 1
ATOM 1003 O O . ASN A 1 125 ? 17.164 12.097 -15.576 1.00 38.22 125 ASN A O 1
ATOM 1007 N N . PHE A 1 12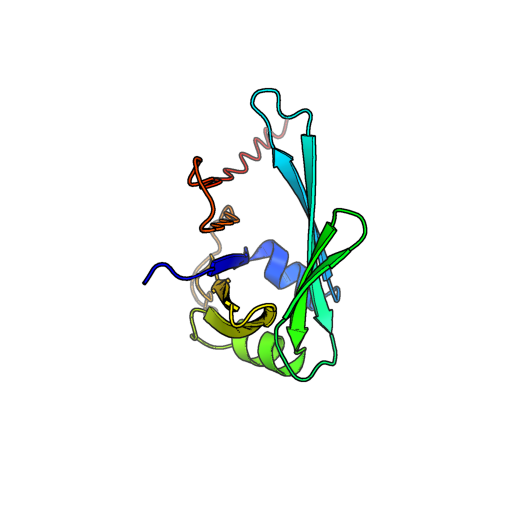6 ? 17.843 13.504 -13.946 1.00 35.22 126 PHE A N 1
ATOM 1008 C CA . PHE A 1 126 ? 16.584 13.916 -13.305 1.00 35.22 126 PHE A CA 1
ATOM 1009 C C . PHE A 1 126 ? 16.198 13.336 -11.932 1.00 35.22 126 PHE A C 1
ATOM 1011 O O . PHE A 1 126 ? 16.109 12.141 -11.693 1.00 35.22 126 PHE A O 1
ATOM 1018 N N . ALA A 1 127 ? 15.915 14.320 -11.069 1.00 29.47 127 ALA A N 1
ATOM 1019 C CA . ALA A 1 127 ? 14.753 14.491 -10.202 1.00 29.47 127 ALA A CA 1
ATOM 1020 C C . ALA A 1 127 ? 14.394 13.380 -9.202 1.00 29.47 127 ALA A C 1
ATOM 1022 O O . ALA A 1 127 ? 13.634 12.461 -9.483 1.00 29.47 127 ALA A O 1
ATOM 1023 N N . SER A 1 128 ? 14.777 13.615 -7.945 1.00 30.34 128 SER A N 1
ATOM 1024 C CA . SER A 1 128 ? 13.978 13.173 -6.801 1.00 30.34 128 SER A CA 1
ATOM 1025 C C . SER A 1 128 ? 12.631 13.900 -6.845 1.00 30.34 128 SER A C 1
ATOM 1027 O O . SER A 1 128 ? 12.557 15.070 -6.464 1.00 30.34 128 SER A O 1
ATOM 1029 N N . LEU A 1 129 ? 11.559 13.239 -7.286 1.00 33.50 129 LEU A N 1
ATOM 1030 C CA . LEU A 1 129 ? 10.207 13.717 -6.995 1.00 33.50 129 LEU A CA 1
ATOM 1031 C C . LEU A 1 129 ? 9.813 13.227 -5.605 1.00 33.50 129 LEU A C 1
ATOM 1033 O O . LEU A 1 129 ? 9.350 12.106 -5.417 1.00 33.50 129 LEU A O 1
ATOM 1037 N N . THR A 1 130 ? 10.029 14.093 -4.620 1.00 34.44 130 THR A N 1
ATOM 1038 C CA . THR A 1 130 ? 9.461 13.932 -3.284 1.00 34.44 130 THR A CA 1
ATOM 1039 C C . THR A 1 130 ? 8.163 14.717 -3.242 1.00 34.44 130 THR A C 1
ATOM 1041 O O . THR A 1 130 ? 8.175 15.943 -3.102 1.00 34.44 130 THR A O 1
ATOM 1044 N N . PHE A 1 131 ? 7.033 14.031 -3.360 1.00 35.69 131 PHE A N 1
ATOM 1045 C CA . PHE A 1 131 ? 5.747 14.690 -3.198 1.00 35.69 131 PHE A CA 1
ATOM 1046 C C . PHE A 1 131 ? 5.408 14.826 -1.713 1.00 35.69 131 PHE A C 1
ATOM 1048 O O . PHE A 1 131 ? 5.300 13.835 -0.993 1.00 35.69 131 PHE A O 1
ATOM 1055 N N . HIS A 1 132 ? 5.228 16.063 -1.255 1.00 31.52 132 HIS A N 1
ATOM 1056 C CA . HIS A 1 132 ? 4.656 16.360 0.053 1.00 31.52 132 HIS A CA 1
ATOM 1057 C C . HIS A 1 132 ? 3.213 16.809 -0.163 1.00 31.52 132 HIS A C 1
ATOM 1059 O O . HIS A 1 132 ? 2.972 17.950 -0.550 1.00 31.52 132 HIS A O 1
ATOM 1065 N N . PHE A 1 133 ? 2.243 15.926 0.070 1.00 36.16 133 PHE A N 1
ATOM 1066 C CA . PHE A 1 133 ? 0.837 16.326 0.031 1.00 36.16 133 PHE A CA 1
ATOM 1067 C C . PHE A 1 133 ? 0.416 16.830 1.409 1.00 36.16 133 PHE A C 1
ATOM 1069 O O . PHE A 1 133 ? 0.430 16.084 2.386 1.00 36.16 133 PHE A O 1
ATOM 1076 N N . GLN A 1 134 ? 0.042 18.105 1.486 1.00 26.20 134 GLN A N 1
ATOM 1077 C CA . GLN A 1 134 ? -0.623 18.687 2.644 1.00 26.20 134 GLN A CA 1
ATOM 1078 C C . GLN A 1 134 ? -2.082 18.931 2.258 1.00 26.20 134 GLN A C 1
ATOM 1080 O O . GLN A 1 134 ? -2.384 19.838 1.487 1.00 26.20 134 GLN A O 1
ATOM 1085 N N . TYR A 1 135 ? -2.995 18.102 2.765 1.00 31.75 135 TYR A N 1
ATOM 1086 C CA . TYR A 1 135 ? -4.424 18.384 2.658 1.00 31.75 135 TYR A CA 1
ATOM 1087 C C . TYR A 1 135 ? -4.784 19.451 3.696 1.00 31.75 135 TYR A C 1
ATOM 1089 O O . TYR A 1 135 ? -4.835 19.165 4.888 1.00 31.75 135 TYR A O 1
ATOM 1097 N N . ALA A 1 136 ? -5.040 20.683 3.259 1.00 26.94 136 ALA A N 1
ATOM 1098 C CA . ALA A 1 136 ? -5.754 21.662 4.070 1.00 26.94 136 ALA A CA 1
ATOM 1099 C C . ALA A 1 136 ? -7.252 21.504 3.784 1.00 26.94 136 ALA A C 1
ATOM 1101 O O . ALA A 1 136 ? -7.748 21.944 2.748 1.00 26.94 136 ALA A O 1
ATOM 1102 N N . LYS A 1 137 ? -7.987 20.852 4.689 1.00 31.34 137 LYS A N 1
ATOM 1103 C CA . LYS A 1 137 ? -9.443 21.012 4.742 1.00 31.34 137 LYS A CA 1
ATOM 1104 C C . LYS A 1 137 ? -9.714 22.288 5.540 1.00 31.34 137 LYS A C 1
ATOM 1106 O O . LYS A 1 137 ? -9.785 22.241 6.762 1.00 31.34 137 LYS A O 1
ATOM 1111 N N . ASN A 1 138 ? -9.862 23.419 4.854 1.00 29.73 138 ASN A N 1
ATOM 1112 C CA . ASN A 1 138 ? -10.576 24.554 5.433 1.00 29.73 138 ASN A CA 1
ATOM 1113 C C . ASN A 1 138 ? -12.065 24.201 5.393 1.00 29.73 138 ASN A C 1
ATOM 1115 O O . ASN A 1 138 ? -12.741 24.411 4.391 1.00 29.73 138 ASN A O 1
ATOM 1119 N N . LEU A 1 139 ? -12.550 23.581 6.466 1.00 29.00 139 LEU A N 1
ATOM 1120 C CA . LEU A 1 139 ? -13.965 23.627 6.813 1.00 29.00 139 LEU A CA 1
ATOM 1121 C C . LEU A 1 139 ? -14.157 24.896 7.643 1.00 29.00 139 LEU A C 1
ATOM 1123 O O . LEU A 1 139 ? -14.090 24.856 8.868 1.00 29.00 139 LEU A O 1
ATOM 1127 N N . GLU A 1 140 ? -14.357 26.027 6.969 1.00 27.62 140 GLU A N 1
ATOM 1128 C CA . GLU A 1 140 ? -15.151 27.095 7.568 1.00 27.62 140 GLU A CA 1
ATOM 1129 C C . GLU A 1 140 ? -16.610 26.658 7.442 1.00 27.62 140 GLU A C 1
ATOM 1131 O O . GLU A 1 140 ? -17.166 26.561 6.348 1.00 27.62 140 GLU A O 1
ATOM 1136 N N . VAL A 1 141 ? -17.187 26.283 8.580 1.00 30.91 141 VAL A N 1
ATOM 1137 C CA . VAL A 1 141 ? -18.633 26.168 8.739 1.00 30.91 141 VAL A CA 1
ATOM 1138 C C . VAL A 1 141 ? -19.148 27.604 8.844 1.00 30.91 141 VAL A C 1
ATOM 1140 O O . VAL A 1 141 ? -18.839 28.281 9.824 1.00 30.91 141 VAL A O 1
ATOM 1143 N N . LEU A 1 142 ? -19.851 28.067 7.807 1.00 34.38 142 LEU A N 1
ATOM 1144 C CA . LEU A 1 142 ? -20.754 29.220 7.889 1.00 34.38 142 LEU A CA 1
ATOM 1145 C C . LEU A 1 142 ? -22.023 28.829 8.651 1.00 34.38 142 LEU A C 1
ATOM 1147 O O . LEU A 1 142 ? -22.507 27.694 8.423 1.00 34.38 142 LEU A O 1
#

Sequence (142 aa):
MEENLLILRISQPDAEELTRKTFVEKSIKIGADQSEFFKLVFEIMRTDKIKAFMDYGILYVIVPADAYSAWIKNEEPYLEAIQSAGNSEELKIIIEKDFKLITENEGSKGFLGKVALKMVTKQNNFASLTFHFQYAKNLEVL

Secondary structure (DSSP, 8-state):
---EEEEEEE-HHHHHHHHHSSEEEEEEEESTTS-EEEEEEEEEES-SS-EEEEETTEEEEEEEHHHHHHHHHSS--EEEEEEEEETTEEEEEEEEESS----TTS-----------B----SSS----B------------

pLDDT: mean 72.12, std 24.19, range [26.2, 97.81]